Protein AF-A0A2V2VB02-F1 (afdb_monomer_lite)

pLDDT: mean 78.74, std 10.23, range [48.88, 94.56]

InterPro domains:
  IPR046836 Retrotransposon hot spot protein,C-terminal [PF07999] (1-139)

Radius of gyration: 19.11 Å; chains: 1; bounding box: 47×56×46 Å

Foldseek 3Di:
DQQQADDDPVPPDPVSVVVLSVVLLVLLVPDALVCLQQCLQEQAPDARDDPSDDPSFWDWDWDQDPPRDTDTHTYGRHLNSLLSNLLSSLVNDDLVSSLVSVLRHDDPSDDPSCVPRVPVVVVDPVSVVSCQVVDWDDDPDPPDDTDRPPCVVCVPVDPPDDDDDDPPDD

Structure (mmCIF, N/CA/C/O backbone):
data_AF-A0A2V2VB02-F1
#
_entry.id   AF-A0A2V2VB02-F1
#
loop_
_atom_site.group_PDB
_atom_site.id
_atom_site.type_symbol
_atom_site.label_atom_id
_atom_site.label_alt_id
_atom_site.label_comp_id
_atom_site.label_asym_id
_atom_site.label_entity_id
_atom_site.label_seq_id
_atom_site.pdbx_PDB_ins_code
_atom_site.Cartn_x
_atom_site.Cartn_y
_atom_site.Cartn_z
_atom_site.occupancy
_atom_site.B_iso_or_equiv
_atom_site.auth_seq_id
_atom_site.auth_comp_id
_atom_site.auth_asym_id
_atom_site.auth_atom_id
_atom_site.pdbx_PDB_model_num
ATOM 1 N N . MET A 1 1 ? -18.893 2.262 1.159 1.00 55.38 1 MET A N 1
ATOM 2 C CA . MET A 1 1 ? -18.010 1.086 1.352 1.00 55.38 1 MET A CA 1
ATOM 3 C C . MET A 1 1 ? -16.534 1.484 1.325 1.00 55.38 1 MET A C 1
ATOM 5 O O . MET A 1 1 ? -15.740 0.834 1.989 1.00 55.38 1 MET A O 1
ATOM 9 N N . ASP A 1 2 ? -16.169 2.573 0.647 1.00 66.38 2 ASP A N 1
ATOM 10 C CA . ASP A 1 2 ? -14.764 2.938 0.376 1.00 66.38 2 ASP A CA 1
ATOM 11 C C . ASP A 1 2 ? -13.944 3.333 1.607 1.00 66.38 2 ASP A C 1
ATOM 13 O O . ASP A 1 2 ? -12.725 3.207 1.598 1.00 66.38 2 ASP A O 1
ATOM 17 N N . LYS A 1 3 ? -14.599 3.762 2.695 1.00 67.31 3 LYS A N 1
ATOM 18 C CA . LYS A 1 3 ? -13.909 4.124 3.942 1.00 67.31 3 LYS A CA 1
ATOM 19 C C . LYS A 1 3 ? -13.563 2.921 4.819 1.00 67.31 3 LYS A C 1
ATOM 21 O O . LYS A 1 3 ? -12.470 2.871 5.363 1.00 67.31 3 LYS A O 1
ATOM 26 N N . VAL A 1 4 ? -14.447 1.925 4.923 1.00 63.50 4 VAL A N 1
ATOM 27 C CA . VAL A 1 4 ? -14.339 0.840 5.929 1.00 63.50 4 VAL A CA 1
ATOM 28 C C . VAL A 1 4 ? -14.492 -0.577 5.384 1.00 63.50 4 VAL A C 1
ATOM 30 O O . VAL A 1 4 ? -14.493 -1.522 6.167 1.00 63.50 4 VAL A O 1
ATOM 33 N N . GLY A 1 5 ? -14.634 -0.748 4.068 1.00 65.38 5 GLY A N 1
ATOM 34 C CA . GLY A 1 5 ? -14.744 -2.056 3.427 1.00 65.38 5 GLY A CA 1
ATOM 35 C C . GLY A 1 5 ? -16.087 -2.755 3.663 1.00 65.38 5 GLY A C 1
ATOM 36 O O . GLY A 1 5 ? -17.029 -2.137 4.163 1.00 65.38 5 GLY A O 1
ATOM 37 N N . PRO A 1 6 ? -16.211 -4.036 3.269 1.00 62.34 6 PRO A N 1
ATOM 38 C CA . PRO A 1 6 ? -17.452 -4.789 3.409 1.00 62.34 6 PRO A CA 1
ATOM 39 C C . PRO A 1 6 ? -17.829 -4.946 4.887 1.00 62.34 6 PRO A C 1
ATOM 41 O O . PRO A 1 6 ? -17.103 -5.558 5.670 1.00 62.34 6 PRO A O 1
ATOM 44 N N . LEU A 1 7 ? -18.989 -4.404 5.255 1.00 63.25 7 LEU A N 1
ATOM 45 C CA . LEU A 1 7 ? -19.599 -4.578 6.569 1.00 63.25 7 LEU A CA 1
ATOM 46 C C . LEU A 1 7 ? -20.628 -5.710 6.515 1.00 63.25 7 LEU A C 1
ATOM 48 O O . LEU A 1 7 ? -21.420 -5.797 5.574 1.00 63.25 7 LEU A O 1
ATOM 52 N N . LEU A 1 8 ? -20.640 -6.570 7.538 1.00 57.19 8 LEU A N 1
ATOM 53 C CA . LEU A 1 8 ? -21.742 -7.511 7.744 1.00 57.19 8 LEU A CA 1
ATOM 54 C C . LEU A 1 8 ? -23.052 -6.714 7.857 1.00 57.19 8 LEU A C 1
ATOM 56 O O . LEU A 1 8 ? -23.105 -5.716 8.573 1.00 57.19 8 LEU A O 1
ATOM 60 N N . ARG A 1 9 ? -24.097 -7.174 7.151 1.00 52.44 9 ARG A N 1
ATOM 61 C CA . ARG A 1 9 ? -25.427 -6.548 6.938 1.00 52.44 9 ARG A CA 1
ATOM 62 C C . ARG A 1 9 ? -26.163 -6.014 8.186 1.00 52.44 9 ARG A C 1
ATOM 64 O O . ARG A 1 9 ? -27.208 -5.397 8.031 1.00 52.44 9 ARG A O 1
ATOM 71 N N . TYR A 1 10 ? -25.638 -6.231 9.389 1.00 48.88 10 TYR A N 1
ATOM 72 C CA . TYR A 1 10 ? -26.199 -5.791 10.669 1.00 48.88 10 TYR A CA 1
ATOM 73 C C . TYR A 1 10 ? -25.644 -4.426 11.157 1.00 48.88 10 TYR A C 1
ATOM 75 O O . TYR A 1 10 ? -26.037 -3.957 12.219 1.00 48.88 10 TYR A O 1
ATOM 83 N N . VAL A 1 11 ? -24.731 -3.786 10.401 1.00 53.91 11 VAL A N 1
ATOM 84 C CA . VAL A 1 11 ? -23.973 -2.563 10.775 1.00 53.91 11 VAL A CA 1
ATOM 85 C C . VAL A 1 11 ? -24.420 -1.329 9.966 1.00 53.91 11 VAL A C 1
ATOM 87 O O . VAL A 1 11 ? -23.620 -0.708 9.273 1.00 53.91 11 VAL A O 1
ATOM 90 N N . PHE A 1 12 ? -25.699 -0.955 10.014 1.00 65.75 12 PHE A N 1
ATOM 91 C CA . PHE A 1 12 ? -26.158 0.342 9.473 1.00 65.75 12 PHE A CA 1
ATOM 92 C C . PHE A 1 12 ? -26.632 1.296 10.579 1.00 65.75 12 PHE A C 1
ATOM 94 O O . PHE A 1 12 ? -27.549 2.084 10.379 1.00 65.75 12 PHE A O 1
ATOM 101 N N . ASP A 1 13 ? -25.989 1.235 11.747 1.00 78.44 13 ASP A N 1
ATOM 102 C CA . ASP A 1 13 ? -26.054 2.298 12.749 1.00 78.44 13 ASP A CA 1
ATOM 103 C C . ASP A 1 13 ? -24.938 3.316 12.462 1.00 78.44 13 ASP A C 1
ATOM 105 O O . ASP A 1 13 ? -23.759 2.958 12.370 1.00 78.44 13 ASP A O 1
ATOM 109 N N . GLN A 1 14 ? -25.311 4.586 12.280 1.00 81.25 14 GLN A N 1
ATOM 110 C CA . GLN A 1 14 ? -24.380 5.660 11.929 1.00 81.25 14 GLN A CA 1
ATOM 111 C C . GLN A 1 14 ? -23.314 5.893 13.010 1.00 81.25 14 GLN A C 1
ATOM 113 O O . GLN A 1 14 ? -22.171 6.206 12.668 1.00 81.25 14 GLN A O 1
ATOM 118 N N . SER A 1 15 ? -23.665 5.736 14.289 1.00 84.94 15 SER A N 1
ATOM 119 C CA . SER A 1 15 ? -22.721 5.894 15.399 1.00 84.94 15 SER A CA 1
ATOM 120 C C . SER A 1 15 ? -21.687 4.769 15.392 1.00 84.94 15 SER A C 1
ATOM 122 O O . SER A 1 15 ? -20.493 5.039 15.312 1.00 84.94 15 SER A O 1
ATOM 124 N N . VAL A 1 16 ? -22.140 3.517 15.286 1.00 82.69 16 VAL A N 1
ATOM 125 C CA . VAL A 1 16 ? -21.269 2.332 15.209 1.00 82.69 16 VAL A CA 1
ATOM 126 C C . VAL A 1 16 ? -20.362 2.383 13.976 1.00 82.69 16 VAL A C 1
ATOM 128 O O . VAL A 1 16 ? -19.193 1.996 14.029 1.00 82.69 16 VAL A O 1
ATOM 131 N N . TYR A 1 17 ? -20.884 2.872 12.850 1.00 80.50 17 TYR A N 1
ATOM 132 C CA . TYR A 1 17 ? -20.099 3.080 11.637 1.00 80.50 17 TYR A CA 1
ATOM 133 C C . TYR A 1 17 ? -18.972 4.098 11.852 1.00 80.50 17 TYR A C 1
ATOM 135 O O . TYR A 1 17 ? -17.831 3.838 11.462 1.00 80.50 17 TYR A O 1
ATOM 143 N N . LYS A 1 18 ? -19.280 5.237 12.485 1.00 84.00 18 LYS A N 1
ATOM 144 C CA . LYS A 1 18 ? -18.294 6.280 12.782 1.00 84.00 18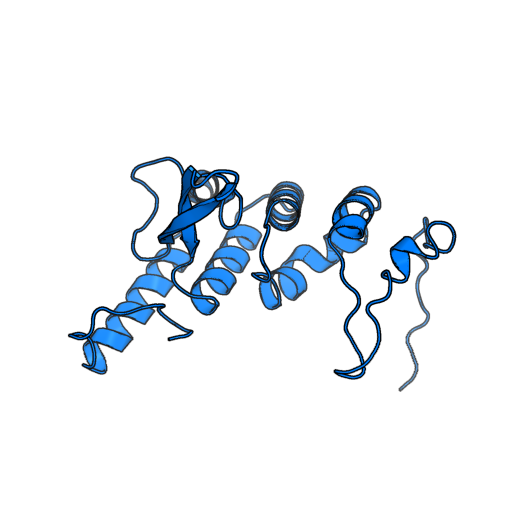 LYS A CA 1
ATOM 145 C C . LYS A 1 18 ? -17.239 5.784 13.770 1.00 84.00 18 LYS A C 1
ATOM 147 O O . LYS A 1 18 ? -16.054 5.887 13.473 1.00 84.00 18 LYS A O 1
ATOM 152 N N . ASP A 1 19 ? -17.660 5.131 14.848 1.00 87.00 19 ASP A N 1
ATOM 153 C CA . ASP A 1 19 ? -16.756 4.542 15.839 1.00 87.00 19 ASP A CA 1
ATOM 154 C C . ASP A 1 19 ? -15.789 3.542 15.197 1.00 87.00 19 ASP A C 1
ATOM 156 O O . ASP A 1 19 ? -14.613 3.461 15.561 1.00 87.00 19 ASP A O 1
ATOM 160 N N . ARG A 1 20 ? -16.258 2.780 14.200 1.00 85.38 20 ARG A N 1
ATOM 161 C CA . ARG A 1 20 ? -15.401 1.861 13.450 1.00 85.38 20 ARG A CA 1
ATOM 162 C C . ARG A 1 20 ? -14.353 2.599 12.621 1.00 85.38 20 ARG A C 1
ATOM 164 O O . ARG A 1 20 ? -13.208 2.149 12.636 1.00 85.38 20 ARG A O 1
ATOM 171 N N . ILE A 1 21 ? -14.710 3.686 11.928 1.00 84.88 21 ILE A N 1
ATOM 172 C CA . ILE A 1 21 ? -13.741 4.527 11.197 1.00 84.88 21 ILE A CA 1
ATOM 173 C C . ILE A 1 21 ? -12.675 5.036 12.163 1.00 84.88 21 ILE A C 1
ATOM 175 O O . ILE A 1 21 ? -11.497 4.739 11.968 1.00 84.88 21 ILE A O 1
ATOM 179 N N . ASP A 1 22 ? -13.097 5.691 13.243 1.00 89.56 22 ASP A N 1
ATOM 180 C CA . ASP A 1 22 ? -12.202 6.298 14.230 1.00 89.56 22 ASP A CA 1
ATOM 181 C C . ASP A 1 22 ? -11.268 5.241 14.845 1.00 89.56 22 ASP A C 1
ATOM 183 O O . ASP A 1 22 ? -10.075 5.469 15.054 1.00 89.56 22 ASP A O 1
ATOM 187 N N . SER A 1 23 ? -11.776 4.025 15.075 1.00 89.94 23 SER A N 1
ATOM 188 C CA . SER A 1 23 ? -10.972 2.901 15.557 1.00 89.94 23 SER A CA 1
ATOM 189 C C . SER A 1 23 ? -9.923 2.425 14.546 1.00 89.94 23 SER A C 1
ATOM 191 O O . SER A 1 23 ? -8.810 2.060 14.942 1.00 89.94 23 SER A O 1
ATOM 193 N N . CYS A 1 24 ? -10.260 2.397 13.254 1.00 89.06 24 CYS A N 1
ATOM 194 C CA . CYS A 1 24 ? -9.328 2.016 12.193 1.00 89.06 24 CYS A CA 1
ATOM 195 C C . CYS A 1 24 ? -8.247 3.091 12.016 1.00 89.06 24 CYS A C 1
ATOM 197 O O . CYS A 1 24 ? -7.063 2.766 12.076 1.00 89.06 24 CYS A O 1
ATOM 199 N N . GLU A 1 25 ? -8.633 4.365 11.918 1.00 91.62 25 GLU A N 1
ATOM 200 C CA . GLU A 1 25 ? -7.700 5.496 11.822 1.00 91.62 25 GLU A CA 1
ATOM 201 C C . GLU A 1 25 ? -6.786 5.580 13.051 1.00 91.62 25 GLU A C 1
ATOM 203 O O . GLU A 1 25 ? -5.570 5.701 12.923 1.00 91.62 25 GLU A O 1
ATOM 208 N N . SER A 1 2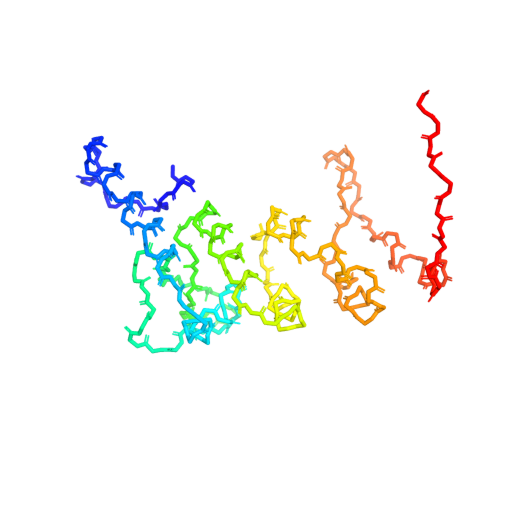6 ? -7.336 5.406 14.259 1.00 93.44 26 SER A N 1
ATOM 209 C CA . SER A 1 26 ? -6.543 5.354 15.493 1.00 93.44 26 SER A CA 1
ATOM 210 C C . SER A 1 26 ? -5.523 4.214 15.481 1.00 93.44 26 SER A C 1
ATOM 212 O O . SER A 1 26 ? -4.433 4.367 16.028 1.00 93.44 26 SER A O 1
ATOM 214 N N . THR A 1 27 ? -5.854 3.077 14.859 1.00 92.62 27 THR A N 1
ATOM 215 C CA . THR A 1 27 ? -4.924 1.946 14.726 1.00 92.62 27 THR A CA 1
ATOM 216 C C . THR A 1 27 ? -3.750 2.312 13.820 1.00 92.62 27 THR A C 1
ATOM 218 O O . THR A 1 27 ? -2.613 2.034 14.188 1.00 92.62 27 THR A O 1
ATOM 221 N N . VAL A 1 28 ? -4.005 2.971 12.683 1.00 92.75 28 VAL A N 1
ATOM 222 C CA . VAL A 1 28 ? -2.941 3.465 11.791 1.00 92.75 28 VAL A CA 1
ATOM 223 C C . VAL A 1 28 ? -2.086 4.506 12.513 1.00 92.75 28 VAL A C 1
ATOM 225 O O . VAL A 1 28 ? -0.870 4.374 12.581 1.00 92.75 28 VAL A O 1
ATOM 228 N N . ASN A 1 29 ? -2.711 5.500 13.145 1.00 93.81 29 ASN A N 1
ATOM 229 C CA . ASN A 1 29 ? -2.001 6.601 13.799 1.00 93.81 29 ASN A CA 1
ATOM 230 C C . ASN A 1 29 ? -1.089 6.152 14.951 1.00 93.81 29 ASN A C 1
ATOM 232 O O . ASN A 1 29 ? -0.093 6.814 15.232 1.00 93.81 29 ASN A O 1
ATOM 236 N N . LYS A 1 30 ? -1.415 5.034 15.611 1.00 94.38 30 LYS A N 1
ATOM 237 C CA . LYS A 1 30 ? -0.618 4.448 16.700 1.00 94.38 30 LYS A CA 1
ATOM 238 C C . LYS A 1 30 ? 0.532 3.561 16.222 1.00 94.38 30 LYS A C 1
ATOM 240 O O . LYS A 1 30 ? 1.288 3.099 17.074 1.00 94.38 30 LYS A O 1
ATOM 245 N N . MET A 1 31 ? 0.661 3.310 14.916 1.00 93.19 31 MET A N 1
ATOM 246 C CA . MET A 1 31 ? 1.767 2.512 14.393 1.00 93.19 31 MET A CA 1
ATOM 247 C C . MET A 1 31 ? 3.114 3.146 14.731 1.00 93.19 31 MET A C 1
ATOM 249 O O . MET A 1 31 ? 3.313 4.354 14.586 1.00 93.19 31 MET A O 1
ATOM 253 N N . ILE A 1 32 ? 4.049 2.295 15.134 1.00 94.56 32 ILE A N 1
ATOM 254 C CA . ILE A 1 32 ? 5.447 2.636 15.378 1.00 94.56 32 ILE A CA 1
ATOM 255 C C . ILE A 1 32 ? 6.352 1.961 14.348 1.00 94.56 32 ILE A C 1
ATOM 257 O O . ILE A 1 32 ? 5.943 1.042 13.642 1.00 94.56 32 ILE A O 1
ATOM 261 N N . LEU A 1 33 ? 7.625 2.363 14.306 1.00 93.56 33 LEU A N 1
ATOM 262 C CA . LEU A 1 33 ? 8.623 1.807 13.384 1.00 93.56 33 LEU A CA 1
ATOM 263 C C . LEU A 1 33 ? 8.632 0.271 13.368 1.00 93.56 33 LEU A C 1
ATOM 265 O O . LEU A 1 33 ? 8.708 -0.334 12.305 1.00 93.56 33 LEU A O 1
ATOM 269 N N . ARG A 1 34 ? 8.513 -0.379 14.531 1.00 91.00 34 ARG A N 1
ATOM 270 C CA . ARG A 1 34 ? 8.517 -1.846 14.617 1.00 91.00 34 ARG A CA 1
ATOM 271 C C . ARG A 1 34 ? 7.341 -2.491 13.878 1.00 91.00 34 ARG A C 1
ATOM 273 O O . ARG A 1 34 ? 7.513 -3.589 13.350 1.00 91.00 34 ARG A O 1
ATOM 280 N N . ASP A 1 35 ? 6.196 -1.814 13.824 1.00 90.56 35 ASP A N 1
ATOM 281 C CA . ASP A 1 35 ? 4.984 -2.336 13.196 1.00 90.56 35 ASP A CA 1
ATOM 282 C C . ASP A 1 35 ? 5.129 -2.447 11.679 1.00 90.56 35 ASP A C 1
ATOM 284 O O . ASP A 1 35 ? 4.531 -3.335 11.072 1.00 90.56 35 ASP A O 1
ATOM 288 N N . THR A 1 36 ? 5.979 -1.611 11.071 1.00 90.75 36 THR A N 1
ATOM 289 C CA . THR A 1 36 ? 6.246 -1.623 9.623 1.00 90.75 36 THR A CA 1
ATOM 290 C C . THR A 1 36 ? 6.658 -3.006 9.120 1.00 90.75 36 THR A C 1
ATOM 292 O O . THR A 1 36 ? 6.240 -3.411 8.039 1.00 90.75 36 THR A O 1
ATOM 295 N N . ASN A 1 37 ? 7.368 -3.793 9.937 1.00 89.31 37 ASN A N 1
ATOM 296 C CA . ASN A 1 37 ? 7.777 -5.152 9.585 1.00 89.31 37 ASN A CA 1
ATOM 297 C C . ASN A 1 37 ? 6.579 -6.055 9.259 1.00 89.31 37 ASN A C 1
ATOM 299 O O . ASN A 1 37 ? 6.641 -6.828 8.306 1.00 89.31 37 ASN A O 1
ATOM 303 N N . TYR A 1 38 ? 5.472 -5.922 9.997 1.00 88.44 38 TYR A N 1
ATOM 304 C CA . TYR A 1 38 ? 4.273 -6.748 9.812 1.00 88.44 38 TYR A CA 1
ATOM 305 C C . TYR A 1 38 ? 3.444 -6.318 8.596 1.00 88.44 38 TYR A C 1
ATOM 307 O O . TYR A 1 38 ? 2.718 -7.125 8.017 1.00 88.44 38 TYR A O 1
ATOM 315 N N . TYR A 1 39 ? 3.560 -5.052 8.195 1.00 87.50 39 TYR A N 1
ATOM 316 C CA . TYR A 1 39 ? 2.802 -4.461 7.092 1.00 87.50 39 TYR A CA 1
ATOM 317 C C . TYR A 1 39 ? 3.635 -4.276 5.808 1.00 87.50 39 TYR A C 1
ATOM 319 O O . TYR A 1 39 ? 3.087 -3.904 4.775 1.00 87.50 39 TYR A O 1
ATOM 327 N N . SER A 1 40 ? 4.925 -4.629 5.828 1.00 85.81 40 SER A N 1
ATOM 328 C CA . SER A 1 40 ? 5.865 -4.567 4.690 1.00 85.81 40 SER A CA 1
ATOM 329 C C . SER A 1 40 ? 5.519 -5.483 3.506 1.00 85.81 40 SER A C 1
ATOM 331 O O . SER A 1 40 ? 6.173 -5.447 2.468 1.00 85.81 40 SER A O 1
ATOM 333 N N . VAL A 1 41 ? 4.491 -6.318 3.655 1.00 83.25 41 VAL A N 1
ATOM 334 C CA . VAL A 1 41 ? 3.989 -7.233 2.622 1.00 83.25 41 VAL A CA 1
ATOM 335 C C . VAL A 1 41 ? 2.563 -6.901 2.176 1.00 83.25 41 VAL A C 1
ATOM 337 O O . VAL A 1 41 ? 1.967 -7.652 1.401 1.00 83.25 41 VAL A O 1
ATOM 340 N N . LEU A 1 42 ? 1.993 -5.790 2.652 1.00 81.75 42 LEU A N 1
ATOM 341 C CA . LEU A 1 42 ? 0.664 -5.345 2.237 1.00 81.75 42 LEU A CA 1
ATOM 342 C C . LEU A 1 42 ? 0.588 -5.150 0.719 1.00 81.75 42 LEU A C 1
ATOM 344 O O . LEU A 1 42 ? 1.481 -4.566 0.114 1.00 81.75 42 LEU A O 1
ATOM 348 N N . GLY A 1 43 ? -0.498 -5.630 0.109 1.00 75.94 43 GLY A N 1
ATOM 349 C CA . GLY A 1 43 ? -0.723 -5.513 -1.338 1.00 75.94 43 GLY A CA 1
ATOM 350 C C . GLY A 1 43 ? 0.198 -6.389 -2.199 1.00 75.94 43 GLY A C 1
ATOM 351 O O . GLY A 1 43 ? 0.188 -6.260 -3.424 1.00 75.94 43 GLY A O 1
ATOM 352 N N . THR A 1 44 ? 0.985 -7.274 -1.579 1.00 79.06 44 THR A N 1
ATOM 353 C CA . THR A 1 44 ? 1.810 -8.282 -2.263 1.00 79.06 44 THR A CA 1
ATOM 354 C C . THR A 1 44 ? 1.131 -9.658 -2.242 1.00 79.06 44 THR A C 1
ATOM 356 O O . THR A 1 44 ? 0.056 -9.837 -1.674 1.00 79.06 44 THR A O 1
ATOM 359 N N . ASP A 1 45 ? 1.772 -10.667 -2.833 1.00 75.75 45 ASP A N 1
ATOM 360 C CA . ASP A 1 45 ? 1.371 -12.076 -2.736 1.00 75.75 45 ASP A CA 1
ATOM 361 C C . ASP A 1 45 ? 1.938 -12.781 -1.497 1.00 75.75 45 ASP A C 1
ATOM 363 O O . ASP A 1 45 ? 2.182 -13.988 -1.505 1.00 75.75 45 ASP A O 1
ATOM 367 N N . LYS A 1 46 ? 2.159 -12.042 -0.415 1.00 78.50 46 LYS A N 1
ATOM 368 C CA . LYS A 1 46 ? 2.564 -12.610 0.867 1.00 78.50 46 LYS A CA 1
ATOM 369 C C . LYS A 1 46 ? 1.529 -12.276 1.925 1.00 78.50 46 LYS A C 1
ATOM 371 O O . LYS A 1 46 ? 0.910 -11.214 1.921 1.00 78.50 46 LYS A O 1
ATOM 376 N N . MET A 1 47 ? 1.331 -13.208 2.848 1.00 80.00 47 MET A N 1
ATOM 377 C CA . MET A 1 47 ? 0.523 -12.948 4.030 1.00 80.00 47 MET A CA 1
ATOM 378 C C . MET A 1 47 ? 1.343 -12.134 5.026 1.00 80.00 47 MET A C 1
ATOM 380 O O . MET A 1 47 ? 2.505 -12.443 5.279 1.00 80.00 47 MET A O 1
ATOM 384 N N . CYS A 1 48 ? 0.724 -11.109 5.609 1.00 79.19 48 CYS A N 1
ATOM 385 C CA . CYS A 1 48 ? 1.272 -10.447 6.791 1.00 79.19 48 CYS A CA 1
ATOM 386 C C . CYS A 1 48 ? 1.428 -11.489 7.901 1.00 79.19 48 CYS A C 1
ATOM 388 O O . CYS A 1 48 ? 0.448 -12.113 8.315 1.00 79.19 48 CYS A O 1
ATOM 390 N N . GLU A 1 49 ? 2.660 -11.692 8.345 1.00 70.19 49 GLU A N 1
ATOM 391 C CA . GLU A 1 49 ? 3.007 -12.732 9.300 1.00 70.19 49 GLU A CA 1
ATOM 392 C C . GLU A 1 49 ? 2.911 -12.170 10.724 1.00 70.19 49 GLU A C 1
ATOM 394 O O . GLU A 1 49 ? 3.531 -11.159 11.051 1.00 70.19 49 GLU A O 1
ATOM 399 N N 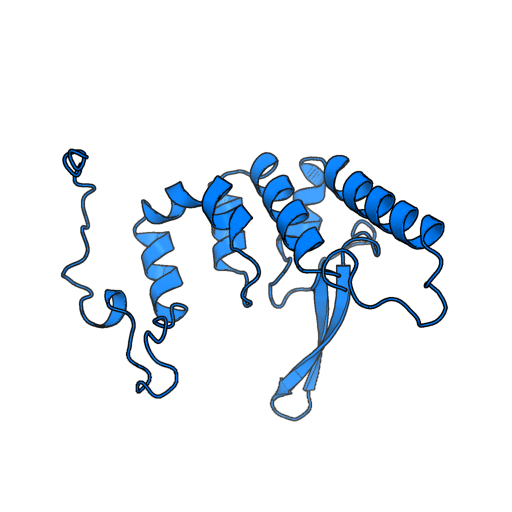. GLY A 1 50 ? 2.116 -12.814 11.581 1.00 67.00 50 GLY A N 1
ATOM 400 C CA . GLY A 1 50 ? 2.097 -12.541 13.019 1.00 67.00 50 GLY A CA 1
ATOM 401 C C . GLY A 1 50 ? 0.754 -12.099 13.600 1.00 67.00 50 GLY A C 1
ATOM 402 O O . GLY A 1 50 ? -0.116 -11.539 12.938 1.00 67.00 50 GLY A O 1
ATOM 403 N N . SER A 1 51 ? 0.620 -12.305 14.910 1.00 72.06 51 SER A N 1
ATOM 404 C CA . SER A 1 51 ? -0.519 -11.873 15.735 1.00 72.06 51 SER A CA 1
ATOM 405 C C . SER A 1 51 ? -0.659 -10.350 15.868 1.00 72.06 51 SER A C 1
ATOM 407 O O . SER A 1 51 ? -1.601 -9.873 16.495 1.00 72.06 51 SER A O 1
ATOM 409 N N . HIS A 1 52 ? 0.289 -9.585 15.322 1.00 78.06 52 HIS A N 1
ATOM 410 C CA . HIS A 1 52 ? 0.361 -8.127 15.436 1.00 78.06 52 HIS A CA 1
ATOM 411 C C . HIS A 1 52 ? -0.411 -7.391 14.334 1.00 78.06 52 HIS A C 1
ATOM 413 O O . HIS A 1 52 ? -0.602 -6.177 14.409 1.00 78.06 52 HIS A O 1
ATOM 419 N N . VAL A 1 53 ? -0.882 -8.117 13.319 1.00 84.12 53 VAL A N 1
ATOM 420 C CA . VAL A 1 53 ? -1.641 -7.540 12.213 1.00 84.12 53 VAL A CA 1
ATOM 421 C C . VAL A 1 53 ? -3.081 -7.309 12.660 1.00 84.12 53 VAL A C 1
ATOM 423 O O . VAL A 1 53 ? -3.793 -8.229 13.064 1.00 84.12 53 VAL A O 1
ATOM 426 N N . SER A 1 54 ? -3.529 -6.059 12.596 1.00 86.94 54 SER A N 1
ATOM 427 C CA . SER A 1 54 ? -4.857 -5.693 13.068 1.00 86.94 54 SER A CA 1
ATOM 428 C C . SER A 1 54 ? -5.932 -6.100 12.063 1.00 86.94 54 SER A C 1
ATOM 430 O O . SER A 1 54 ? -5.959 -5.621 10.927 1.00 86.94 54 SER A O 1
ATOM 432 N N . HIS A 1 55 ? -6.907 -6.886 12.524 1.00 84.50 55 HIS A N 1
ATOM 433 C CA . HIS A 1 55 ? -8.143 -7.195 11.788 1.00 84.50 55 HIS A CA 1
ATOM 434 C C . HIS A 1 55 ? -9.004 -5.951 11.484 1.00 84.50 55 HIS A C 1
ATOM 436 O O . HIS A 1 55 ? -10.041 -6.056 10.831 1.00 84.50 55 HIS A O 1
ATOM 442 N N . LYS A 1 56 ? -8.622 -4.776 12.006 1.00 86.38 56 LYS A N 1
ATOM 443 C CA . LYS A 1 56 ? -9.231 -3.481 11.675 1.00 86.38 56 LYS A CA 1
ATOM 444 C C . LYS A 1 56 ? -8.654 -2.859 10.405 1.00 86.38 56 LYS A C 1
ATOM 446 O O . LYS A 1 56 ? -9.251 -1.930 9.882 1.00 86.38 56 LYS A O 1
ATOM 451 N N . LEU A 1 57 ? -7.509 -3.343 9.924 1.00 85.44 57 LEU A N 1
ATOM 452 C CA . LEU A 1 57 ? -6.829 -2.807 8.741 1.00 85.44 57 LEU A CA 1
ATOM 453 C C . LEU A 1 57 ? -6.841 -3.794 7.583 1.00 85.44 57 LEU A C 1
ATOM 455 O O . LEU A 1 57 ? -7.058 -3.398 6.438 1.00 85.44 57 LEU A O 1
ATOM 459 N N . VAL A 1 58 ? -6.656 -5.080 7.883 1.00 85.38 58 VAL A N 1
ATOM 460 C CA . VAL A 1 58 ? -6.611 -6.134 6.870 1.00 85.38 58 VAL A CA 1
ATOM 461 C C . VAL A 1 58 ? -7.802 -7.073 6.975 1.00 85.38 58 VAL A C 1
ATOM 463 O O . VAL A 1 58 ? -8.363 -7.308 8.045 1.00 85.38 58 VAL A O 1
ATOM 466 N N . LYS A 1 59 ? -8.156 -7.646 5.834 1.00 83.38 59 LYS A N 1
ATOM 467 C CA . LYS A 1 59 ? -9.067 -8.773 5.691 1.00 83.38 59 LYS A CA 1
ATOM 468 C C . LYS A 1 59 ? -8.337 -9.896 4.970 1.00 83.38 59 LYS A C 1
ATOM 470 O O . LYS A 1 59 ? -7.509 -9.649 4.094 1.00 83.38 59 LYS A O 1
ATOM 475 N N . VAL A 1 60 ? -8.704 -11.127 5.295 1.00 83.06 60 VAL A N 1
ATOM 476 C CA . VAL A 1 60 ? -8.265 -12.283 4.518 1.00 83.06 60 VAL A CA 1
ATOM 477 C C . VAL A 1 60 ? -9.145 -12.374 3.277 1.00 83.06 60 VAL A C 1
ATOM 479 O O . VAL A 1 60 ? -10.369 -12.485 3.374 1.00 83.06 60 VAL A O 1
ATOM 482 N N . VAL A 1 61 ? -8.523 -12.305 2.108 1.00 80.44 61 VAL A N 1
ATOM 483 C CA . VAL A 1 61 ? -9.154 -12.565 0.815 1.00 80.44 61 VAL A CA 1
ATOM 484 C C . VAL A 1 61 ? -8.650 -13.887 0.265 1.00 80.44 61 VAL A C 1
ATOM 486 O O . VAL A 1 61 ? -7.532 -14.309 0.545 1.00 80.44 61 VAL A O 1
ATOM 489 N N . ARG A 1 62 ? -9.494 -14.551 -0.519 1.00 83.50 62 ARG A N 1
ATOM 490 C CA . ARG A 1 62 ? -9.117 -15.742 -1.277 1.00 83.50 62 ARG A CA 1
ATOM 491 C C . ARG A 1 62 ? -8.878 -15.315 -2.711 1.00 83.50 62 ARG A C 1
ATOM 493 O O . ARG A 1 62 ? -9.779 -14.747 -3.327 1.00 83.50 62 ARG A O 1
ATOM 500 N N . VAL A 1 63 ? -7.679 -15.566 -3.218 1.00 78.69 63 VAL A N 1
ATOM 501 C CA . VAL A 1 63 ? -7.357 -15.348 -4.629 1.00 78.69 63 VAL A CA 1
ATOM 502 C C . VAL A 1 63 ? -7.270 -16.712 -5.290 1.00 78.69 63 VAL A C 1
ATOM 504 O O . VAL A 1 63 ? -6.561 -17.603 -4.818 1.00 78.69 63 VAL A O 1
ATOM 507 N N . ARG A 1 64 ? -8.025 -16.870 -6.376 1.00 81.06 64 ARG A N 1
ATOM 508 C CA . ARG A 1 64 ? -8.002 -18.072 -7.201 1.00 81.06 64 ARG A CA 1
ATOM 509 C C . ARG A 1 64 ? -6.861 -17.959 -8.208 1.00 81.06 64 ARG A C 1
ATOM 511 O O . ARG A 1 64 ? -6.828 -17.032 -9.014 1.00 81.06 64 ARG A O 1
ATOM 518 N N . GLY A 1 65 ? -5.911 -18.876 -8.106 1.00 77.44 65 GLY A N 1
ATOM 519 C CA . GLY A 1 65 ? -4.802 -19.055 -9.030 1.00 77.44 65 GLY A CA 1
ATOM 520 C C . GLY A 1 65 ? -5.166 -19.962 -10.207 1.00 77.44 65 GLY A C 1
ATOM 521 O O . GLY A 1 65 ? -6.335 -20.202 -10.507 1.00 77.44 65 GLY A O 1
ATOM 522 N N . LYS A 1 66 ? -4.135 -20.462 -10.895 1.00 80.50 66 LYS A N 1
ATOM 523 C CA . LYS A 1 66 ? -4.294 -21.468 -11.955 1.00 80.50 66 LYS A CA 1
ATOM 524 C C . LYS A 1 66 ? -4.707 -22.814 -11.349 1.00 80.50 66 LYS A C 1
ATOM 526 O O . LYS A 1 66 ? -4.376 -23.087 -10.201 1.00 80.50 66 LYS A O 1
ATOM 531 N N . GLU A 1 67 ? -5.392 -23.638 -12.143 1.00 85.50 67 GLU A N 1
ATOM 532 C CA . GLU A 1 67 ? -5.765 -25.019 -11.775 1.00 85.50 67 GLU A CA 1
ATOM 533 C C . GLU A 1 67 ? -6.625 -25.112 -10.501 1.00 85.50 67 GLU A C 1
ATOM 535 O O . GLU A 1 67 ? -6.446 -26.010 -9.687 1.00 85.50 67 GLU A O 1
ATOM 540 N N . ASP A 1 68 ? -7.539 -24.155 -10.304 1.00 80.69 68 ASP A N 1
ATOM 541 C CA . ASP A 1 68 ? -8.428 -24.083 -9.133 1.00 80.69 68 ASP A CA 1
ATOM 542 C C . ASP A 1 68 ? -7.707 -24.013 -7.772 1.00 80.69 68 ASP A C 1
ATOM 544 O O . ASP A 1 68 ? -8.326 -24.174 -6.719 1.00 80.69 68 ASP A O 1
ATOM 548 N N . ALA A 1 69 ? -6.408 -23.697 -7.762 1.00 81.75 69 ALA A N 1
ATOM 549 C CA . ALA A 1 69 ? -5.677 -23.431 -6.534 1.00 81.75 69 ALA A CA 1
ATOM 550 C C . ALA A 1 69 ? -6.197 -22.140 -5.883 1.00 81.75 69 ALA A C 1
ATOM 552 O O . ALA A 1 69 ? -6.275 -21.094 -6.527 1.00 81.75 69 ALA A O 1
ATOM 553 N N . GLU A 1 70 ? -6.522 -22.183 -4.594 1.00 83.31 70 GLU A N 1
ATOM 554 C CA . GLU A 1 70 ? -6.916 -21.003 -3.822 1.00 83.31 70 GLU A CA 1
ATOM 555 C C . GLU A 1 70 ? -5.857 -20.713 -2.759 1.00 83.31 70 GLU A C 1
ATOM 557 O O . GLU A 1 70 ? -5.496 -21.589 -1.973 1.00 83.31 70 GLU A O 1
ATOM 562 N N . LEU A 1 71 ? -5.366 -19.471 -2.727 1.00 80.25 71 LEU A N 1
ATOM 563 C CA . LEU A 1 71 ? -4.423 -19.012 -1.711 1.00 80.25 71 LEU A CA 1
ATOM 564 C C . LEU A 1 71 ? -5.032 -17.863 -0.897 1.00 80.25 71 LEU A C 1
ATOM 566 O O . LEU A 1 71 ? -5.646 -16.952 -1.471 1.00 80.25 71 LEU A O 1
ATOM 570 N N . PRO A 1 72 ? -4.899 -17.895 0.442 1.00 79.81 72 PRO A N 1
ATOM 571 C CA . PRO A 1 72 ? -5.287 -16.775 1.278 1.00 79.81 72 PRO A CA 1
ATOM 572 C C . PRO A 1 72 ? -4.250 -15.650 1.164 1.00 79.81 72 PRO A C 1
ATOM 574 O O . PRO A 1 72 ? -3.048 -15.886 1.256 1.00 79.81 72 PRO A O 1
ATOM 577 N N . TYR A 1 73 ? -4.728 -14.415 1.019 1.00 78.94 73 TYR A N 1
ATOM 578 C CA . TYR A 1 73 ? -3.913 -13.199 1.047 1.00 78.94 73 TYR A CA 1
ATOM 579 C C . TYR A 1 73 ? -4.516 -12.157 1.983 1.00 78.94 73 TYR A C 1
ATOM 581 O O . TYR A 1 73 ? -5.722 -12.150 2.231 1.00 78.94 73 TYR A O 1
ATOM 589 N N . ASN A 1 74 ? -3.671 -11.280 2.524 1.00 80.00 74 ASN A N 1
ATOM 590 C CA . ASN A 1 74 ? -4.137 -10.147 3.310 1.00 80.00 74 ASN A CA 1
ATOM 591 C C . ASN A 1 74 ? -4.351 -8.978 2.360 1.00 80.00 74 ASN A C 1
ATOM 593 O O . ASN A 1 74 ? -3.396 -8.422 1.824 1.00 80.00 74 ASN A O 1
ATOM 597 N N . ALA A 1 75 ? -5.609 -8.603 2.169 1.00 78.31 75 ALA A N 1
ATOM 598 C CA . ALA A 1 75 ? -5.957 -7.363 1.500 1.00 78.31 75 ALA A CA 1
ATOM 599 C C . ALA A 1 75 ? -6.301 -6.306 2.540 1.00 78.31 75 ALA A C 1
ATOM 601 O O . ALA A 1 75 ? -6.799 -6.613 3.625 1.00 78.31 75 ALA A O 1
ATOM 602 N N . LEU A 1 76 ? -6.104 -5.043 2.187 1.00 80.44 76 LEU A N 1
ATOM 603 C CA . LEU A 1 76 ? -6.618 -3.948 2.995 1.00 80.44 76 LEU A CA 1
ATOM 604 C C . LEU A 1 76 ? -8.146 -3.956 2.935 1.00 80.44 76 LEU A C 1
ATOM 606 O O . LEU A 1 76 ? -8.772 -4.351 1.943 1.00 80.44 76 LEU A O 1
ATOM 610 N N . ILE A 1 77 ? -8.765 -3.586 4.051 1.00 81.25 77 ILE A N 1
ATOM 611 C CA . ILE A 1 77 ? -10.218 -3.640 4.186 1.00 81.25 77 ILE A CA 1
ATOM 612 C C . ILE A 1 77 ? -10.891 -2.714 3.166 1.00 81.25 77 ILE A C 1
ATOM 614 O O . ILE A 1 77 ? -11.888 -3.112 2.549 1.00 81.25 77 ILE A O 1
ATOM 618 N N . SER A 1 78 ? -10.313 -1.529 2.966 1.00 81.00 78 SER A N 1
ATOM 619 C CA . SER A 1 78 ? -10.800 -0.467 2.091 1.00 81.00 78 SER A CA 1
ATOM 620 C C . SER A 1 78 ? -9.638 0.281 1.426 1.00 81.00 78 SER A C 1
ATOM 622 O O . SER A 1 78 ? -8.515 0.253 1.932 1.00 81.00 78 SER A O 1
ATOM 624 N N . SER A 1 79 ? -9.911 0.963 0.312 1.00 79.94 79 SER A N 1
ATOM 625 C CA . SER A 1 79 ? -8.933 1.816 -0.376 1.00 79.94 79 SER A CA 1
ATOM 626 C C . SER A 1 79 ? -8.504 3.005 0.485 1.00 79.94 79 SER A C 1
ATOM 628 O O . SER A 1 79 ? -7.323 3.316 0.555 1.00 79.94 79 SER A O 1
ATOM 630 N N . HIS A 1 80 ? -9.435 3.616 1.221 1.00 83.12 80 HIS A N 1
ATOM 631 C CA . HIS A 1 80 ? -9.119 4.727 2.118 1.00 83.12 80 HIS A CA 1
ATOM 632 C C . HIS A 1 80 ? -8.147 4.327 3.240 1.00 83.12 80 HIS A C 1
ATOM 634 O O . HIS A 1 80 ? -7.174 5.027 3.508 1.00 83.12 80 HIS A O 1
ATOM 640 N N . LEU A 1 81 ? -8.381 3.179 3.886 1.00 84.88 81 LEU A N 1
ATOM 641 C CA . LEU A 1 81 ? -7.469 2.678 4.918 1.00 84.88 81 LEU A CA 1
ATOM 642 C C . LEU A 1 81 ? -6.137 2.247 4.325 1.00 84.88 81 LEU A C 1
ATOM 644 O O . LEU A 1 81 ? -5.114 2.353 5.000 1.00 84.88 81 LEU A O 1
ATOM 648 N N . ALA A 1 82 ? -6.140 1.765 3.083 1.00 82.50 82 ALA A N 1
ATOM 649 C CA . ALA A 1 82 ? -4.908 1.441 2.399 1.00 82.50 82 ALA A CA 1
ATOM 650 C C . ALA A 1 82 ? -4.023 2.666 2.201 1.00 82.50 82 ALA A C 1
ATOM 652 O O . ALA A 1 82 ? -2.849 2.628 2.554 1.00 82.50 82 ALA A O 1
ATOM 653 N N . GLU A 1 83 ? -4.610 3.754 1.719 1.00 85.00 83 GLU A N 1
ATOM 654 C CA . GLU A 1 83 ? -3.934 5.030 1.528 1.00 85.00 83 GLU A CA 1
ATOM 655 C C . GLU A 1 83 ? -3.351 5.559 2.844 1.00 85.00 83 GLU A C 1
ATOM 657 O O . GLU A 1 83 ? -2.153 5.816 2.925 1.00 85.00 83 GLU A O 1
ATOM 662 N N . LEU A 1 84 ? -4.163 5.614 3.908 1.00 89.06 84 LEU A N 1
ATOM 663 C CA . LEU A 1 84 ? -3.704 6.043 5.233 1.00 89.06 84 LEU A CA 1
ATOM 664 C C . LEU A 1 84 ? -2.576 5.159 5.773 1.00 89.06 84 LEU A C 1
ATOM 666 O O . LEU A 1 84 ? -1.602 5.664 6.331 1.00 89.06 84 LEU A O 1
ATOM 670 N N . THR A 1 85 ? -2.695 3.840 5.606 1.00 89.19 85 THR A N 1
ATOM 671 C CA . THR A 1 85 ? -1.668 2.897 6.061 1.00 89.19 85 THR A CA 1
ATOM 672 C C . THR A 1 85 ? -0.374 3.094 5.278 1.00 89.19 85 THR A C 1
ATOM 674 O O . THR A 1 85 ? 0.688 3.136 5.886 1.00 89.19 85 THR A O 1
ATOM 677 N N . LEU A 1 86 ? -0.437 3.268 3.955 1.00 88.88 86 LEU A N 1
ATOM 678 C CA . LEU A 1 86 ? 0.744 3.500 3.123 1.00 88.88 86 LEU A CA 1
ATOM 679 C C . LEU A 1 86 ? 1.424 4.835 3.442 1.00 88.88 86 LEU A C 1
ATOM 681 O O . LEU A 1 86 ? 2.642 4.848 3.586 1.00 88.88 86 LEU A O 1
ATOM 685 N N . CYS A 1 87 ? 0.668 5.920 3.636 1.00 89.44 87 CYS A N 1
ATOM 686 C CA . CYS A 1 87 ? 1.223 7.191 4.113 1.00 89.44 87 CYS A CA 1
ATOM 687 C C . CYS A 1 87 ? 1.928 7.013 5.462 1.00 89.44 87 CYS A C 1
ATOM 689 O O . CYS A 1 87 ? 3.062 7.453 5.643 1.00 89.44 87 CYS A O 1
ATOM 691 N N . LYS A 1 88 ? 1.310 6.284 6.400 1.00 92.38 88 LYS A N 1
ATOM 692 C CA . LYS A 1 88 ? 1.934 6.033 7.700 1.00 92.38 88 LYS A CA 1
ATOM 693 C C . LYS A 1 88 ? 3.195 5.177 7.599 1.00 92.38 88 LYS A C 1
ATOM 695 O O . LYS A 1 88 ? 4.167 5.431 8.304 1.00 92.38 88 LYS A O 1
ATOM 700 N N . LEU A 1 89 ? 3.199 4.174 6.723 1.00 91.81 89 LEU A N 1
ATOM 701 C CA . LEU A 1 89 ? 4.389 3.374 6.443 1.00 91.81 89 LEU A CA 1
ATOM 702 C C . LEU A 1 89 ? 5.498 4.224 5.828 1.00 91.81 89 LEU A C 1
ATOM 704 O O . LEU A 1 89 ? 6.647 4.056 6.216 1.00 91.81 89 LEU A O 1
ATOM 708 N N . ALA A 1 90 ? 5.170 5.164 4.945 1.00 90.56 90 ALA A N 1
ATOM 709 C CA . ALA A 1 90 ? 6.147 6.076 4.367 1.00 90.56 90 ALA A CA 1
ATOM 710 C C . ALA A 1 90 ? 6.806 6.995 5.405 1.00 90.56 90 ALA A C 1
ATOM 712 O O . ALA A 1 90 ? 8.004 7.248 5.321 1.00 90.56 90 ALA A O 1
ATOM 713 N N . GLU A 1 91 ? 6.046 7.467 6.399 1.00 91.81 91 GLU A N 1
ATOM 714 C CA . GLU A 1 91 ? 6.590 8.255 7.515 1.00 91.81 91 GLU A CA 1
ATOM 715 C C . GLU A 1 91 ? 7.555 7.446 8.395 1.00 91.81 91 GLU A C 1
ATOM 717 O O . GLU A 1 91 ? 8.477 8.006 8.987 1.00 91.81 91 GLU A O 1
ATOM 722 N N . LEU A 1 92 ? 7.305 6.142 8.538 1.00 94.31 92 LEU A N 1
ATOM 723 C CA . LEU A 1 92 ? 8.023 5.282 9.476 1.00 94.31 92 LEU A CA 1
ATOM 724 C C . LEU A 1 92 ? 9.203 4.542 8.833 1.00 94.31 92 LEU A C 1
ATOM 726 O O . LEU A 1 92 ? 10.202 4.309 9.505 1.00 94.31 92 LEU A O 1
ATOM 730 N N . MET A 1 93 ? 9.095 4.123 7.573 1.00 92.75 93 MET A N 1
ATOM 731 C CA . MET A 1 93 ? 10.101 3.309 6.886 1.00 92.75 93 MET A CA 1
ATOM 732 C C . MET A 1 93 ? 11.253 4.157 6.339 1.00 92.75 93 MET A C 1
ATOM 734 O O . MET A 1 93 ? 11.109 5.346 6.057 1.00 92.75 93 MET A O 1
ATOM 738 N N . PHE A 1 94 ? 12.404 3.522 6.102 1.00 90.81 94 PHE A N 1
ATOM 739 C CA . PHE A 1 94 ? 13.435 4.156 5.287 1.00 90.81 94 PHE A CA 1
ATOM 740 C C . PHE A 1 94 ? 12.912 4.363 3.855 1.00 90.81 94 PHE A C 1
ATOM 742 O O . PHE A 1 94 ? 12.262 3.461 3.317 1.00 90.81 94 PHE A O 1
ATOM 749 N N . PRO A 1 95 ? 13.240 5.487 3.185 1.00 86.62 95 PRO A N 1
ATOM 750 C CA . PRO A 1 95 ? 12.722 5.788 1.848 1.00 86.62 95 PRO A CA 1
ATOM 751 C C . PRO A 1 95 ? 12.947 4.668 0.823 1.00 86.62 95 PRO A C 1
ATOM 753 O O . PRO A 1 95 ? 12.075 4.375 0.010 1.00 86.62 95 PRO A O 1
ATOM 756 N N . ASN A 1 96 ? 14.101 3.997 0.882 1.00 86.44 96 ASN A N 1
ATOM 757 C CA . ASN A 1 96 ? 14.407 2.879 -0.011 1.00 86.44 96 ASN A CA 1
ATOM 758 C C . ASN A 1 96 ? 13.507 1.664 0.247 1.00 86.44 96 ASN A C 1
ATOM 760 O O . ASN A 1 96 ? 13.034 1.056 -0.710 1.00 86.44 96 ASN A O 1
ATOM 764 N N . ASP A 1 97 ? 13.234 1.341 1.512 1.00 89.25 97 ASP A N 1
ATOM 765 C CA . ASP A 1 97 ? 12.369 0.216 1.877 1.00 89.25 97 ASP A CA 1
ATOM 766 C C . ASP A 1 97 ? 10.920 0.495 1.469 1.00 89.25 97 ASP A C 1
ATOM 768 O O . ASP A 1 97 ? 10.242 -0.384 0.936 1.00 89.25 97 ASP A O 1
ATOM 772 N N . PHE A 1 98 ? 10.457 1.736 1.649 1.00 88.62 98 PHE A N 1
ATOM 773 C CA . PHE A 1 98 ? 9.134 2.149 1.189 1.00 88.62 98 PHE A CA 1
ATOM 774 C C . PHE A 1 98 ? 9.013 2.065 -0.340 1.00 88.62 98 PHE A C 1
ATOM 776 O O . PHE A 1 98 ? 8.043 1.516 -0.858 1.00 88.62 98 PHE A O 1
ATOM 783 N N . ASN A 1 99 ? 10.032 2.509 -1.081 1.00 86.31 99 ASN A N 1
ATOM 784 C CA . ASN A 1 99 ? 10.049 2.381 -2.541 1.00 86.31 99 ASN A CA 1
ATOM 785 C C . ASN A 1 99 ? 10.033 0.913 -2.998 1.00 86.31 99 ASN A C 1
ATOM 787 O O . ASN A 1 99 ? 9.378 0.583 -3.987 1.00 86.31 99 ASN A O 1
ATOM 791 N N . LEU A 1 100 ? 10.717 0.013 -2.283 1.00 87.38 100 LEU A N 1
ATOM 792 C CA . LEU A 1 100 ? 10.649 -1.425 -2.556 1.00 87.38 100 LEU A CA 1
ATOM 793 C C . LEU A 1 100 ? 9.252 -1.996 -2.286 1.00 87.38 100 LEU A C 1
ATOM 795 O O . LEU A 1 100 ? 8.775 -2.806 -3.080 1.00 87.38 100 LEU A O 1
ATOM 799 N N . LEU A 1 101 ? 8.580 -1.552 -1.221 1.00 87.25 101 LEU A N 1
ATOM 800 C CA . LEU A 1 101 ? 7.189 -1.915 -0.942 1.00 87.25 101 LEU A CA 1
ATOM 801 C C . LEU A 1 101 ? 6.261 -1.461 -2.076 1.00 87.25 101 LEU A C 1
ATOM 803 O O . LEU A 1 101 ? 5.519 -2.278 -2.617 1.00 87.25 101 LEU A O 1
ATOM 807 N N . VAL A 1 102 ? 6.351 -0.195 -2.493 1.00 84.75 102 VAL A N 1
ATOM 808 C CA . VAL A 1 102 ? 5.581 0.346 -3.627 1.00 84.75 102 VAL A CA 1
ATOM 809 C C . VAL A 1 102 ? 5.817 -0.479 -4.890 1.00 84.75 102 VAL A C 1
ATOM 811 O O . VAL A 1 102 ? 4.872 -0.837 -5.590 1.00 84.75 102 VAL A O 1
ATOM 814 N N . LEU A 1 103 ? 7.071 -0.852 -5.156 1.00 82.50 103 LEU A N 1
ATOM 815 C CA . LEU A 1 103 ? 7.406 -1.706 -6.289 1.00 82.50 103 LEU A CA 1
ATOM 816 C C . LEU A 1 103 ? 6.835 -3.126 -6.152 1.00 82.50 103 LEU A C 1
ATOM 818 O O . LEU A 1 103 ? 6.554 -3.752 -7.172 1.00 82.50 103 LEU A O 1
ATOM 822 N N . ALA A 1 104 ? 6.669 -3.661 -4.944 1.00 84.38 104 ALA A N 1
ATOM 823 C CA . ALA A 1 104 ? 6.170 -5.015 -4.711 1.00 84.38 104 ALA A CA 1
ATOM 824 C C . ALA A 1 104 ? 4.641 -5.136 -4.829 1.00 84.38 104 ALA A C 1
ATOM 826 O O . ALA A 1 104 ? 4.144 -6.215 -5.163 1.00 84.38 104 ALA A O 1
ATOM 827 N N . ILE A 1 105 ? 3.903 -4.048 -4.598 1.00 80.94 105 ILE A N 1
ATOM 828 C CA . ILE A 1 105 ? 2.437 -4.031 -4.669 1.00 80.94 105 ILE A CA 1
ATOM 829 C C . ILE A 1 105 ? 1.955 -4.419 -6.082 1.00 80.94 105 ILE A C 1
ATOM 831 O O . ILE A 1 105 ? 2.560 -4.052 -7.102 1.00 80.94 105 ILE A O 1
ATOM 835 N N . LYS A 1 106 ? 0.901 -5.248 -6.138 1.00 70.88 106 LYS A N 1
ATOM 836 C CA . LYS A 1 106 ? 0.342 -5.804 -7.386 1.00 70.88 106 LYS A CA 1
ATOM 837 C C . LYS A 1 106 ? -0.860 -5.029 -7.947 1.00 70.88 106 LYS A C 1
ATOM 839 O O . LYS A 1 106 ? -1.008 -5.027 -9.165 1.00 70.88 106 LYS A O 1
ATOM 844 N N . ASP A 1 107 ? -1.662 -4.382 -7.099 1.00 64.56 107 ASP A N 1
ATOM 845 C CA . ASP A 1 107 ? -2.924 -3.714 -7.479 1.00 64.56 107 ASP A CA 1
ATOM 846 C C . ASP A 1 107 ? -2.814 -2.168 -7.490 1.00 64.56 107 ASP A C 1
ATOM 848 O O . ASP A 1 107 ? -1.834 -1.611 -6.992 1.00 64.56 107 ASP A O 1
ATOM 852 N N . ASP A 1 108 ? -3.854 -1.476 -7.987 1.00 57.34 108 ASP A N 1
ATOM 853 C CA . ASP A 1 108 ? -4.009 -0.001 -8.073 1.00 57.34 108 ASP A CA 1
ATOM 854 C C . ASP A 1 108 ? -4.186 0.698 -6.700 1.00 57.34 108 ASP A C 1
ATOM 856 O O . ASP A 1 108 ? -5.060 1.538 -6.489 1.00 57.34 108 ASP A O 1
ATOM 860 N N . LEU A 1 109 ? -3.376 0.334 -5.711 1.00 57.94 109 LEU A N 1
ATOM 861 C CA . LEU A 1 109 ? -3.517 0.760 -4.314 1.00 57.94 109 LEU A CA 1
ATOM 862 C C . LEU A 1 109 ? -2.899 2.131 -3.994 1.00 57.94 109 LEU A C 1
ATOM 864 O O . LEU A 1 109 ? -2.798 2.484 -2.821 1.00 57.94 109 LEU A O 1
ATOM 868 N N . ILE A 1 110 ? -2.428 2.889 -4.990 1.00 61.44 110 ILE A N 1
ATOM 869 C CA . ILE A 1 110 ? -1.390 3.893 -4.726 1.00 61.44 110 ILE A CA 1
ATOM 870 C C . ILE A 1 110 ? -1.525 5.155 -5.590 1.00 61.44 110 ILE A C 1
ATOM 872 O O . ILE A 1 110 ? -0.700 5.411 -6.462 1.00 61.44 110 ILE A O 1
ATOM 876 N N . SER A 1 111 ? -2.539 5.981 -5.329 1.00 64.50 111 SER A N 1
ATOM 877 C CA . SER A 1 111 ? -2.541 7.358 -5.848 1.00 64.50 111 SER A CA 1
ATOM 878 C C . SER A 1 111 ? -1.813 8.296 -4.883 1.00 64.50 111 SER A C 1
ATOM 880 O O . SER A 1 111 ? -0.682 8.695 -5.144 1.00 64.50 111 SER A O 1
ATOM 882 N N . LYS A 1 112 ? -2.404 8.575 -3.717 1.00 67.56 112 LYS A N 1
ATOM 883 C CA . LYS A 1 112 ? -1.898 9.619 -2.818 1.00 67.56 112 LYS A CA 1
ATOM 884 C C . LYS A 1 112 ? -0.560 9.284 -2.165 1.00 67.56 112 LYS A C 1
ATOM 886 O O . LYS A 1 112 ? 0.346 10.104 -2.163 1.00 67.56 112 LYS A O 1
ATOM 891 N N . ALA A 1 113 ? -0.396 8.064 -1.650 1.00 70.31 113 ALA A N 1
ATOM 892 C CA . ALA A 1 113 ? 0.869 7.679 -1.021 1.00 70.31 113 ALA A CA 1
ATOM 893 C C . ALA A 1 113 ? 2.047 7.698 -2.017 1.00 70.31 113 ALA A C 1
ATOM 895 O O . ALA A 1 113 ? 3.184 7.949 -1.622 1.00 70.31 113 ALA A O 1
ATOM 896 N N . LEU A 1 114 ? 1.779 7.463 -3.309 1.00 72.38 114 LEU A N 1
ATOM 897 C CA . LEU A 1 114 ? 2.788 7.551 -4.363 1.00 72.38 114 LEU A CA 1
ATOM 898 C C . LEU A 1 114 ? 3.184 9.009 -4.616 1.00 72.38 114 LEU A C 1
ATOM 900 O O . LEU A 1 114 ? 4.374 9.308 -4.707 1.00 72.38 114 LEU A O 1
ATOM 904 N N . GLU A 1 115 ? 2.181 9.883 -4.714 1.00 75.50 115 GLU A N 1
ATOM 905 C CA . GLU A 1 115 ? 2.331 11.322 -4.942 1.00 75.50 115 GLU A CA 1
ATOM 906 C C . GLU A 1 115 ? 3.117 11.994 -3.810 1.00 75.50 115 GLU A C 1
ATOM 908 O O . GLU A 1 115 ? 4.141 12.626 -4.066 1.00 75.50 115 GLU A O 1
ATOM 913 N N . ASP A 1 116 ? 2.701 11.776 -2.561 1.00 77.75 116 ASP A N 1
ATOM 914 C CA . ASP A 1 116 ? 3.256 12.476 -1.399 1.00 77.75 116 ASP A CA 1
ATOM 915 C C . ASP A 1 116 ? 4.627 11.926 -0.967 1.00 77.75 116 ASP A C 1
ATOM 917 O O . ASP A 1 116 ? 5.467 12.673 -0.458 1.00 77.75 116 ASP A O 1
ATOM 921 N N . HIS A 1 117 ? 4.876 10.621 -1.147 1.00 77.88 117 HIS A N 1
ATOM 922 C CA . HIS A 1 117 ? 6.017 9.958 -0.501 1.00 77.88 117 HIS A CA 1
ATOM 923 C C . HIS A 1 117 ? 6.983 9.221 -1.434 1.00 77.88 117 HIS A C 1
ATOM 925 O O . HIS A 1 117 ? 8.109 8.928 -1.029 1.00 77.88 117 HIS A O 1
ATOM 931 N N . SER A 1 118 ? 6.599 8.944 -2.682 1.00 76.00 118 SER A N 1
ATOM 932 C CA . SER A 1 118 ? 7.428 8.182 -3.628 1.00 76.00 118 SER A CA 1
ATOM 933 C C . SER A 1 118 ? 7.765 8.938 -4.908 1.00 76.00 118 SER A C 1
ATOM 935 O O . SER A 1 118 ? 8.383 8.360 -5.802 1.00 76.00 118 SER A O 1
ATOM 937 N N . LEU A 1 119 ? 7.470 10.239 -4.998 1.00 77.75 119 LEU A N 1
ATOM 938 C CA . LEU A 1 119 ? 7.852 11.058 -6.154 1.00 77.75 119 LEU A CA 1
ATOM 939 C C . LEU A 1 119 ? 9.365 10.972 -6.444 1.00 77.75 119 LEU A C 1
ATOM 941 O O . LEU A 1 119 ? 9.790 10.812 -7.588 1.00 77.75 119 LEU A O 1
ATOM 945 N N . PHE A 1 120 ? 10.195 10.978 -5.396 1.00 75.31 120 PHE A N 1
ATOM 946 C CA . PHE A 1 120 ? 11.650 10.850 -5.526 1.00 75.31 120 PHE A CA 1
ATOM 947 C C . PHE A 1 120 ? 12.099 9.484 -6.063 1.00 75.31 120 PHE A C 1
ATOM 949 O O . PHE A 1 120 ? 13.174 9.390 -6.656 1.00 75.31 120 PHE A O 1
ATOM 956 N N . ALA A 1 121 ? 11.289 8.431 -5.912 1.00 79.62 121 ALA A N 1
ATOM 957 C CA . ALA A 1 121 ? 11.593 7.111 -6.463 1.00 79.62 121 ALA A CA 1
ATOM 958 C C . ALA A 1 121 ? 11.733 7.163 -7.992 1.00 79.62 121 ALA A C 1
ATOM 960 O O . ALA A 1 121 ? 12.563 6.457 -8.566 1.00 79.62 121 ALA A O 1
ATOM 961 N N . PHE A 1 122 ? 10.991 8.061 -8.651 1.00 78.56 122 PHE A N 1
ATOM 962 C CA . PHE A 1 122 ? 11.050 8.254 -10.100 1.00 78.56 122 PHE A CA 1
ATOM 963 C C . PHE A 1 122 ? 12.362 8.883 -10.592 1.00 78.56 122 PHE A C 1
ATOM 965 O O . PHE A 1 122 ? 12.688 8.763 -11.774 1.00 78.56 122 PHE A O 1
ATOM 972 N N . LEU A 1 123 ? 13.162 9.478 -9.698 1.00 78.56 123 LEU A N 1
ATOM 973 C CA . LEU A 1 123 ? 14.526 9.916 -10.013 1.00 78.56 123 LEU A CA 1
ATOM 974 C C . LEU A 1 123 ? 15.504 8.732 -10.094 1.00 78.56 123 LEU A C 1
ATOM 976 O O . LEU A 1 123 ? 16.561 8.827 -10.718 1.00 78.56 123 LEU A O 1
ATOM 980 N N . GLY A 1 124 ? 15.161 7.596 -9.481 1.00 78.38 124 GLY A N 1
ATOM 981 C CA . GLY A 1 124 ? 15.968 6.384 -9.500 1.00 78.38 124 GLY A CA 1
ATOM 982 C C . GLY A 1 124 ? 15.796 5.602 -10.802 1.00 78.38 124 GLY A C 1
ATOM 983 O O . GLY A 1 124 ? 14.738 5.025 -11.060 1.00 78.38 124 GLY A O 1
ATOM 984 N N . ALA A 1 125 ? 16.864 5.488 -11.597 1.00 80.19 125 ALA A N 1
ATOM 985 C CA . ALA A 1 125 ? 16.846 4.705 -12.837 1.00 80.19 125 ALA A CA 1
ATOM 986 C C . ALA A 1 125 ? 16.379 3.254 -12.609 1.00 80.19 125 ALA A C 1
ATOM 988 O O . ALA A 1 125 ? 15.555 2.751 -13.373 1.00 80.19 125 ALA A O 1
ATOM 989 N N . ALA A 1 126 ? 16.849 2.616 -11.529 1.00 82.31 126 ALA A N 1
ATOM 990 C CA . ALA A 1 126 ? 16.492 1.245 -11.167 1.00 82.31 126 ALA A CA 1
ATOM 991 C C . ALA A 1 126 ? 14.996 1.083 -10.856 1.00 82.31 126 ALA A C 1
ATOM 993 O O . ALA A 1 126 ? 14.361 0.181 -11.398 1.00 82.31 126 ALA A O 1
ATOM 994 N N . PHE A 1 127 ? 14.427 1.977 -10.039 1.00 83.00 127 PHE A N 1
ATOM 995 C CA . PHE A 1 127 ? 13.006 1.944 -9.688 1.00 83.00 127 PHE A CA 1
ATOM 996 C C . PHE A 1 127 ? 12.139 2.082 -10.936 1.00 83.00 127 PHE A C 1
ATOM 998 O O . PHE A 1 127 ? 11.272 1.249 -11.193 1.00 83.00 127 PHE A O 1
ATOM 1005 N N . VAL A 1 128 ? 12.424 3.082 -11.773 1.00 81.25 128 VAL A N 1
ATOM 1006 C CA . VAL A 1 128 ? 11.599 3.284 -12.961 1.00 81.25 128 VAL A CA 1
ATOM 1007 C C . VAL A 1 128 ? 11.761 2.141 -13.966 1.00 81.25 128 VAL A C 1
ATOM 1009 O O . VAL A 1 128 ? 10.777 1.702 -14.550 1.00 81.25 128 VAL A O 1
ATOM 1012 N N . ASN A 1 129 ? 12.968 1.595 -14.136 1.00 82.44 129 ASN A N 1
ATOM 1013 C CA . ASN A 1 129 ? 13.159 0.415 -14.984 1.00 82.44 129 ASN A CA 1
ATOM 1014 C C . ASN A 1 129 ? 12.324 -0.779 -14.497 1.00 82.44 129 ASN A C 1
ATOM 1016 O O . ASN A 1 129 ? 11.812 -1.539 -15.318 1.00 82.44 129 ASN A O 1
ATOM 1020 N N . ALA A 1 130 ? 12.139 -0.917 -13.183 1.00 84.31 130 ALA A N 1
ATOM 1021 C CA . ALA A 1 130 ? 11.348 -1.990 -12.601 1.00 84.31 130 ALA A CA 1
ATOM 1022 C C . ALA A 1 130 ? 9.828 -1.806 -12.783 1.00 84.31 130 ALA A C 1
ATOM 1024 O O . ALA A 1 130 ? 9.113 -2.804 -12.886 1.00 84.31 130 ALA A O 1
ATOM 1025 N N . ILE A 1 131 ? 9.318 -0.570 -12.879 1.00 82.12 131 ILE A N 1
ATOM 1026 C CA . ILE A 1 131 ? 7.879 -0.324 -13.102 1.00 82.12 131 ILE A CA 1
ATOM 1027 C C . ILE A 1 131 ? 7.472 -0.361 -14.580 1.00 82.12 131 ILE A C 1
ATOM 1029 O O . ILE A 1 131 ? 6.316 -0.656 -14.863 1.00 82.12 131 ILE A O 1
ATOM 1033 N N . ILE A 1 132 ? 8.378 -0.129 -15.541 1.00 82.12 132 ILE A N 1
ATOM 1034 C CA . ILE A 1 132 ? 8.091 -0.208 -16.994 1.00 82.12 132 ILE A CA 1
ATOM 1035 C C . ILE A 1 132 ? 7.258 -1.450 -17.394 1.00 82.12 132 ILE A C 1
ATOM 1037 O O . ILE A 1 132 ? 6.259 -1.290 -18.107 1.00 82.12 132 ILE A O 1
ATOM 1041 N N . PRO A 1 133 ? 7.591 -2.685 -16.956 1.00 81.00 133 PRO A N 1
ATOM 1042 C CA . PRO A 1 133 ? 6.802 -3.883 -17.261 1.00 81.00 133 PRO A CA 1
ATOM 1043 C C . PRO A 1 133 ? 5.426 -3.942 -16.568 1.00 81.00 133 PRO A C 1
ATOM 1045 O O . PRO A 1 133 ? 4.594 -4.761 -16.958 1.00 81.00 133 PRO A O 1
ATOM 1048 N N . LYS A 1 134 ? 5.153 -3.063 -15.600 1.00 77.12 134 LYS A N 1
ATOM 1049 C CA . LYS A 1 134 ? 3.859 -2.931 -14.909 1.00 77.12 134 LYS A CA 1
ATOM 1050 C C . LYS A 1 134 ? 2.974 -1.817 -15.472 1.00 77.12 134 LYS A C 1
ATOM 1052 O O . LYS A 1 134 ? 1.760 -1.884 -15.338 1.00 77.12 134 LYS A O 1
ATOM 1057 N N . LEU A 1 135 ? 3.565 -0.810 -16.117 1.00 76.94 135 LEU A N 1
ATOM 1058 C CA . LEU A 1 135 ? 2.815 0.319 -16.665 1.00 76.94 135 LEU A CA 1
ATOM 1059 C C . LEU A 1 135 ? 1.941 -0.109 -17.849 1.00 76.94 135 LEU A C 1
ATOM 1061 O O . LEU A 1 135 ? 2.436 -0.683 -18.825 1.00 76.94 135 LEU A O 1
ATOM 1065 N N . THR A 1 136 ? 0.660 0.238 -17.758 1.00 73.38 1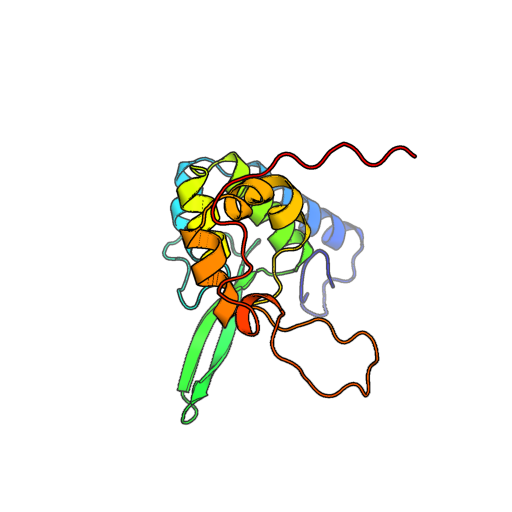36 THR A N 1
ATOM 1066 C CA . THR A 1 136 ? -0.306 0.209 -18.860 1.00 73.38 136 THR A CA 1
ATOM 1067 C C . THR A 1 136 ? -0.618 1.651 -19.224 1.00 73.38 136 THR A C 1
ATOM 1069 O O . THR A 1 136 ? -0.810 2.475 -18.331 1.00 73.38 136 THR A O 1
ATOM 1072 N N . GLU A 1 137 ? -0.602 1.988 -20.512 1.00 78.81 137 GLU A N 1
ATOM 1073 C CA . GLU A 1 137 ? -0.899 3.359 -20.916 1.00 78.81 137 GLU A CA 1
ATOM 1074 C C . GLU A 1 137 ? -2.385 3.663 -20.709 1.00 78.81 137 GLU A C 1
ATOM 1076 O O . GLU A 1 137 ? -3.249 2.831 -21.001 1.00 78.81 137 GLU A O 1
ATOM 1081 N N . LEU A 1 138 ? -2.672 4.847 -20.165 1.00 76.38 138 LEU A N 1
ATOM 1082 C CA . LEU A 1 138 ? -4.040 5.319 -20.003 1.00 76.38 138 LEU A CA 1
ATOM 1083 C C . LEU A 1 138 ? -4.673 5.479 -21.385 1.00 76.38 138 LEU A C 1
ATOM 1085 O O . LEU A 1 138 ? -4.123 6.136 -22.270 1.00 76.38 138 LEU A O 1
ATOM 1089 N N . LYS A 1 139 ? -5.848 4.879 -21.565 1.00 77.75 139 LYS A N 1
ATOM 1090 C CA . LYS A 1 139 ? -6.634 5.072 -22.777 1.00 77.75 139 LYS A CA 1
ATOM 1091 C C . LYS A 1 139 ? -7.252 6.465 -22.753 1.00 77.75 139 LYS A C 1
ATOM 1093 O O . LYS A 1 139 ? -8.031 6.768 -21.854 1.00 77.75 139 LYS A O 1
ATOM 1098 N N . LEU A 1 140 ? -6.920 7.290 -23.744 1.00 76.56 140 LEU A N 1
ATOM 1099 C CA . LEU A 1 140 ? -7.536 8.610 -23.904 1.00 76.56 140 LEU A CA 1
ATOM 1100 C C . LEU A 1 140 ? -9.022 8.492 -24.291 1.00 76.56 140 LEU A C 1
ATOM 1102 O O . LEU A 1 140 ? -9.846 9.289 -23.857 1.00 76.56 140 LEU A O 1
ATOM 1106 N N . GLU A 1 141 ? -9.360 7.457 -25.064 1.00 84.12 141 GLU A N 1
ATOM 1107 C CA . GLU A 1 141 ? -10.721 7.105 -25.470 1.00 84.12 141 GLU A CA 1
ATOM 1108 C C . GLU A 1 141 ? -11.015 5.641 -25.122 1.00 84.12 141 GLU A C 1
ATOM 1110 O O . GLU A 1 141 ? -10.142 4.779 -25.248 1.00 84.12 141 GLU A O 1
ATOM 1115 N N . ASN A 1 142 ? -12.255 5.335 -24.729 1.00 75.69 142 ASN A N 1
ATOM 1116 C CA . ASN A 1 142 ? -12.654 3.983 -24.309 1.00 75.69 142 ASN A CA 1
ATOM 1117 C C . ASN A 1 142 ? -12.371 2.914 -25.384 1.00 75.69 142 ASN A C 1
ATOM 1119 O O . ASN A 1 142 ? -11.918 1.810 -25.058 1.00 75.69 142 ASN A O 1
ATOM 1123 N N . ASP A 1 143 ? -12.573 3.276 -26.653 1.00 83.12 143 ASP A N 1
ATOM 1124 C CA . ASP A 1 143 ? -12.448 2.380 -27.806 1.00 83.12 143 ASP A CA 1
ATOM 1125 C C . ASP A 1 143 ? -11.037 2.354 -28.414 1.00 83.12 143 ASP A C 1
ATOM 1127 O O . ASP A 1 143 ? -10.776 1.598 -29.352 1.00 83.12 143 ASP A O 1
ATOM 1131 N N . ALA A 1 144 ? -10.092 3.130 -27.867 1.00 79.19 144 ALA A N 1
ATOM 1132 C CA . ALA A 1 144 ? -8.722 3.131 -28.356 1.00 79.19 144 ALA A CA 1
ATOM 1133 C C . ALA A 1 144 ? -8.074 1.739 -28.176 1.00 79.19 144 ALA A C 1
ATOM 1135 O O . ALA A 1 144 ? -8.241 1.093 -27.120 1.00 79.19 144 ALA A O 1
ATOM 1136 N N . PRO A 1 145 ? -7.318 1.253 -29.181 1.00 77.75 145 PRO A N 1
ATOM 1137 C CA . PRO A 1 145 ? -6.586 0.004 -29.055 1.00 77.75 145 PRO A CA 1
ATOM 1138 C C . PRO A 1 145 ? -5.546 0.129 -27.932 1.00 77.75 145 PRO A C 1
ATOM 1140 O O . PRO A 1 145 ? -4.945 1.189 -27.770 1.00 77.75 145 PRO A O 1
ATOM 1143 N N . PRO A 1 146 ? -5.314 -0.931 -27.138 1.00 74.50 146 PRO A N 1
ATOM 1144 C CA . PRO A 1 146 ? -4.275 -0.900 -26.123 1.00 74.50 146 PRO A CA 1
ATOM 1145 C C . PRO A 1 146 ? -2.906 -0.740 -26.789 1.00 74.50 146 PRO A C 1
ATOM 1147 O O . PRO A 1 146 ? -2.517 -1.545 -27.638 1.00 74.50 146 PRO A O 1
ATOM 1150 N N . HIS A 1 147 ? -2.157 0.274 -26.374 1.00 78.00 147 HIS A N 1
ATOM 1151 C CA . HIS A 1 147 ? -0.787 0.505 -26.807 1.00 78.00 147 HIS A CA 1
ATOM 1152 C C . HIS A 1 147 ? 0.194 0.361 -25.644 1.00 78.00 147 HIS A C 1
ATOM 1154 O O . HIS A 1 147 ? -0.160 0.364 -24.463 1.00 78.00 147 HIS A O 1
ATOM 1160 N N . ARG A 1 148 ? 1.459 0.119 -25.993 1.00 78.50 148 ARG A N 1
ATOM 1161 C CA . ARG A 1 148 ? 2.536 -0.002 -25.008 1.00 78.50 148 ARG A CA 1
ATOM 1162 C C . ARG A 1 148 ? 2.893 1.390 -24.506 1.00 78.50 148 ARG A C 1
ATOM 1164 O O . ARG A 1 148 ? 3.021 2.283 -25.331 1.00 78.50 148 ARG A O 1
ATOM 1171 N N . CYS A 1 149 ? 3.160 1.511 -23.203 1.00 78.44 149 CYS A N 1
ATOM 1172 C CA . CYS A 1 149 ? 3.591 2.775 -22.613 1.00 78.44 149 CYS A CA 1
ATOM 1173 C C . CYS A 1 149 ? 4.801 3.370 -23.354 1.00 78.44 149 CYS A C 1
ATOM 1175 O O . CYS A 1 149 ? 5.701 2.626 -23.760 1.00 78.44 149 CYS A O 1
ATOM 1177 N N . ALA A 1 150 ? 4.863 4.700 -23.470 1.00 82.00 150 ALA A N 1
ATOM 1178 C CA . ALA A 1 150 ? 5.973 5.411 -24.119 1.00 82.00 150 ALA A CA 1
ATOM 1179 C C . ALA A 1 150 ? 7.360 4.940 -23.636 1.00 82.00 150 ALA A C 1
ATOM 1181 O O . ALA A 1 150 ? 8.267 4.734 -24.440 1.00 82.00 150 ALA A O 1
ATOM 1182 N N . LEU A 1 151 ? 7.501 4.643 -22.338 1.00 80.62 151 LEU A N 1
ATOM 1183 C CA . LEU A 1 151 ? 8.744 4.124 -21.752 1.00 80.62 151 LEU A CA 1
ATOM 1184 C C . LEU A 1 151 ? 9.165 2.737 -22.280 1.00 80.62 151 LEU A C 1
ATOM 1186 O O . LEU A 1 151 ? 10.340 2.390 -22.196 1.00 80.62 151 LEU A O 1
ATOM 1190 N N . ARG A 1 152 ? 8.235 1.930 -22.812 1.00 82.81 152 ARG A N 1
ATOM 1191 C CA . ARG A 1 152 ? 8.539 0.662 -23.503 1.00 82.81 152 ARG A CA 1
ATOM 1192 C C . ARG A 1 152 ? 8.838 0.848 -24.980 1.00 82.81 152 ARG A C 1
ATOM 1194 O O . ARG A 1 152 ? 9.606 0.063 -25.528 1.00 82.81 152 ARG A O 1
ATOM 1201 N N . VAL A 1 153 ? 8.173 1.799 -25.629 1.00 84.38 153 VAL A N 1
ATOM 1202 C CA . VAL A 1 153 ? 8.344 2.054 -27.066 1.00 84.38 153 VAL A CA 1
ATOM 1203 C C . VAL A 1 153 ? 9.679 2.754 -27.321 1.00 84.38 153 VAL A C 1
ATOM 1205 O O . VAL A 1 153 ? 10.378 2.403 -28.268 1.00 84.38 153 VAL A O 1
ATOM 1208 N N . HIS A 1 154 ? 10.075 3.654 -26.418 1.00 81.44 154 HIS A N 1
ATOM 1209 C CA . HIS A 1 154 ? 11.254 4.506 -26.552 1.00 81.44 154 HIS A CA 1
ATOM 1210 C C . HIS A 1 154 ? 12.250 4.316 -25.389 1.00 81.44 154 HIS A C 1
ATOM 1212 O O . HIS A 1 154 ? 12.520 5.250 -24.632 1.00 81.44 154 HIS A O 1
ATOM 1218 N N . PRO A 1 155 ? 12.845 3.118 -25.214 1.00 73.12 155 PRO A N 1
ATOM 1219 C CA . PRO A 1 155 ? 13.717 2.830 -24.070 1.00 73.12 155 PRO A CA 1
ATOM 1220 C C . PRO A 1 155 ? 15.002 3.678 -24.045 1.00 73.12 155 PRO A C 1
ATOM 1222 O O . PRO A 1 155 ? 15.600 3.856 -22.985 1.00 73.12 155 PRO A O 1
ATOM 1225 N N . HIS A 1 156 ? 15.427 4.206 -25.197 1.00 73.56 156 HIS A N 1
ATOM 1226 C CA . HIS A 1 156 ? 16.655 4.995 -25.353 1.00 73.56 156 HIS A CA 1
ATOM 1227 C C . HIS A 1 156 ? 16.440 6.512 -25.285 1.00 73.56 156 HIS A C 1
ATOM 1229 O O . HIS A 1 156 ? 17.406 7.248 -25.123 1.00 73.56 156 HIS A O 1
ATOM 1235 N N . GLU A 1 157 ? 15.195 6.984 -25.375 1.00 74.44 157 GLU A N 1
ATOM 1236 C CA . GLU A 1 157 ? 14.859 8.419 -25.304 1.00 74.44 157 GLU A CA 1
ATOM 1237 C C . GLU A 1 157 ? 14.673 8.893 -23.859 1.00 74.44 157 GLU A C 1
ATOM 1239 O O . GLU A 1 157 ? 14.331 10.041 -23.580 1.00 74.44 157 GLU A O 1
ATOM 1244 N N . ARG A 1 158 ? 14.909 7.990 -22.907 1.00 66.38 158 ARG A N 1
ATOM 1245 C CA . ARG A 1 158 ? 14.753 8.266 -21.495 1.00 66.38 158 ARG A CA 1
ATOM 1246 C C . ARG A 1 158 ? 15.926 9.111 -20.986 1.00 66.38 158 ARG A C 1
ATOM 1248 O O . ARG A 1 158 ? 17.076 8.703 -21.165 1.00 66.38 158 ARG A O 1
ATOM 1255 N N . PRO A 1 159 ? 15.679 10.232 -20.285 1.00 58.59 159 PRO A N 1
ATOM 1256 C CA . PRO A 1 159 ? 16.748 11.000 -19.665 1.00 58.59 159 PRO A CA 1
ATOM 1257 C C . PRO A 1 159 ? 17.461 10.139 -18.616 1.00 58.59 159 PRO A C 1
ATOM 1259 O O . PRO A 1 159 ? 16.938 9.877 -17.536 1.00 58.59 159 PRO A O 1
ATOM 1262 N N . LEU A 1 160 ? 18.662 9.658 -18.942 1.00 57.94 160 LEU A N 1
ATOM 1263 C CA . LEU A 1 160 ? 19.537 8.954 -17.995 1.00 57.94 160 LEU A CA 1
ATOM 1264 C C . LEU A 1 160 ? 20.225 9.930 -17.029 1.00 57.94 160 LEU A C 1
ATOM 1266 O O . LEU A 1 160 ? 20.762 9.520 -16.002 1.00 57.94 160 LEU A O 1
ATOM 1270 N N . LYS A 1 161 ? 20.200 11.224 -17.363 1.00 57.38 161 LYS A N 1
ATOM 1271 C CA . LYS A 1 161 ? 20.638 12.325 -16.513 1.00 57.38 161 LYS A CA 1
ATOM 1272 C C . LYS A 1 161 ? 19.435 13.193 -16.142 1.00 57.38 161 LYS A C 1
ATOM 1274 O O . LYS A 1 161 ? 18.655 13.522 -17.037 1.00 57.38 161 LYS A O 1
ATOM 1279 N N . PRO A 1 162 ? 19.312 13.608 -14.869 1.00 56.12 162 PRO A N 1
ATOM 1280 C CA . PRO A 1 162 ? 18.393 14.672 -14.506 1.00 56.12 162 PRO A CA 1
ATOM 1281 C C . PRO A 1 162 ? 18.767 15.929 -15.296 1.00 56.12 162 PRO A C 1
ATOM 1283 O O . PRO A 1 162 ? 19.919 16.367 -15.270 1.00 56.12 162 PRO A O 1
ATOM 1286 N N . PHE A 1 163 ? 17.798 16.482 -16.011 1.00 58.78 163 PHE A N 1
ATOM 1287 C CA . PHE A 1 163 ? 17.877 17.789 -16.647 1.00 58.78 163 PHE A CA 1
ATOM 1288 C C . PHE A 1 163 ? 16.869 18.683 -15.927 1.00 58.78 163 PHE A C 1
ATOM 1290 O O . PHE A 1 163 ? 15.713 18.296 -15.759 1.00 58.78 163 PHE A O 1
ATOM 1297 N N . LEU A 1 164 ? 17.328 19.836 -15.440 1.00 64.75 164 LEU A N 1
ATOM 1298 C CA . LEU A 1 164 ? 16.443 20.846 -14.870 1.00 64.75 164 LEU A CA 1
ATOM 1299 C C . LEU A 1 164 ? 15.632 21.449 -16.013 1.00 64.75 164 LEU A C 1
ATOM 1301 O O . LEU A 1 164 ? 16.198 22.106 -16.883 1.00 64.75 164 LEU A O 1
ATOM 1305 N N . LEU A 1 165 ? 14.325 21.200 -16.009 1.00 66.38 165 LEU A N 1
ATOM 1306 C CA . LEU A 1 165 ? 13.401 21.907 -16.884 1.00 66.38 165 LEU A CA 1
ATOM 1307 C C . LEU A 1 165 ? 13.344 23.370 -16.437 1.00 66.38 165 LEU A C 1
ATOM 1309 O O . LEU A 1 165 ? 13.232 23.644 -15.240 1.00 66.38 165 LEU A O 1
ATOM 1313 N N . GLU A 1 166 ? 13.429 24.298 -17.389 1.00 68.12 166 GLU A N 1
ATOM 1314 C CA . GLU A 1 166 ? 13.090 25.695 -17.122 1.00 68.12 166 GLU A CA 1
ATOM 1315 C C . GLU A 1 166 ? 11.638 25.754 -16.636 1.00 68.12 166 GLU A C 1
ATOM 1317 O O . GLU A 1 166 ? 10.767 25.054 -17.163 1.00 68.12 166 GLU A O 1
ATOM 1322 N N . CYS A 1 167 ? 11.386 26.535 -15.582 1.00 64.31 167 CYS A N 1
ATOM 1323 C CA . CYS A 1 167 ? 10.032 26.739 -15.087 1.00 64.31 167 CYS A CA 1
ATOM 1324 C C . CYS A 1 167 ? 9.168 27.253 -16.239 1.00 64.31 167 CYS A C 1
ATOM 1326 O O . CYS A 1 167 ? 9.495 28.278 -16.831 1.00 64.31 167 CYS A O 1
ATOM 1328 N N . LEU A 1 168 ? 8.076 26.546 -16.544 1.00 59.62 168 LEU A N 1
ATOM 1329 C CA . LEU A 1 168 ? 7.071 27.048 -17.474 1.00 59.62 168 LEU A CA 1
ATOM 1330 C C . LEU A 1 168 ? 6.564 28.388 -16.930 1.00 59.62 168 LEU A C 1
ATOM 1332 O O . LEU A 1 168 ? 6.017 28.444 -15.827 1.00 59.62 168 LEU A O 1
ATOM 1336 N N . GLU A 1 169 ? 6.819 29.462 -17.673 1.00 58.38 169 GLU A N 1
ATOM 1337 C CA . GLU A 1 169 ? 6.227 30.766 -17.397 1.00 58.38 169 GLU A CA 1
ATOM 1338 C C . GLU A 1 169 ? 4.707 30.637 -17.579 1.00 58.38 169 GLU A C 1
ATOM 1340 O O . GLU A 1 169 ? 4.243 30.138 -18.607 1.00 58.38 169 GLU A O 1
ATOM 1345 N N . ASN A 1 170 ? 3.951 31.014 -16.543 1.00 53.31 170 ASN A N 1
ATOM 1346 C CA . ASN 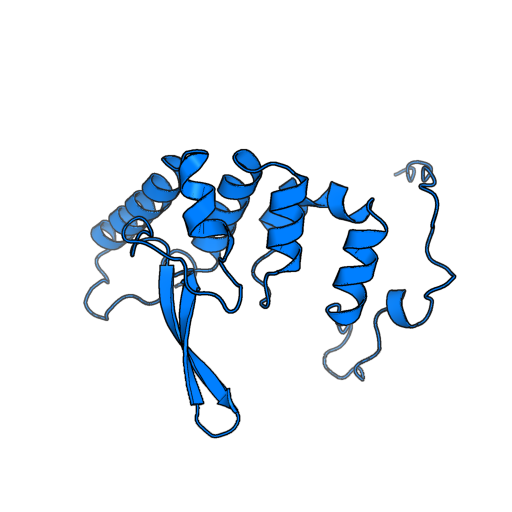A 1 170 ? 2.484 31.046 -16.561 1.00 53.31 170 ASN A CA 1
ATOM 1347 C C . ASN A 1 170 ? 1.960 32.251 -17.343 1.00 53.31 170 ASN A C 1
ATOM 1349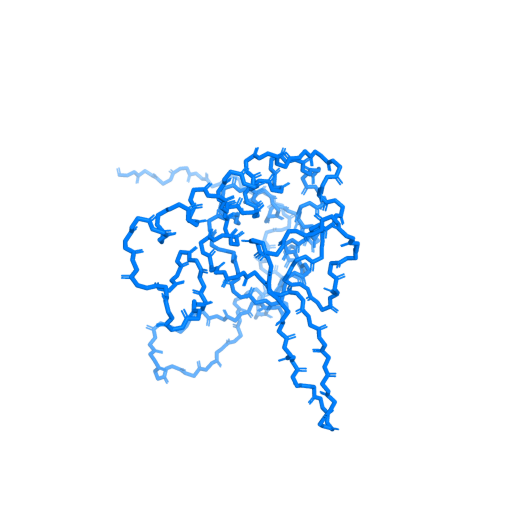 O O . ASN A 1 170 ? 2.506 33.358 -17.129 1.00 53.31 170 ASN A O 1
#

Sequence (170 aa):
MDKVGPLLRYVFDQSVYKDRIDSCESTVNKMILRDTNYYSVLGTDKMCEGSHVSHKLVKVVRVRGKEDAELPYNALISSHLAELTLCKLAELMFPNDFNLLVLAIKDDLISKALEDHSLFAFLGAAFVNAIIPKLTELKLENDAPPHRCALRVHPHERPLKPFLLECLEN

Secondary structure (DSSP, 8-state):
-TTT-PPPTT---HHHHHHHHHHHHHHHHT--GGGHHHHTTTTTTSPPPSTTS-TTTEEEEEEE-GGG-EEEEEEES-HHHHHHHHHHHHHHS-HHHHHHHHHH--SS--SHHHHHHSGGGGG-HHHHHHHTTT--PPPSSTTSPP---HHHH-TTSS-SS---PPP---

Organism: Trypanosoma cruzi (NCBI:txid5693)